Prote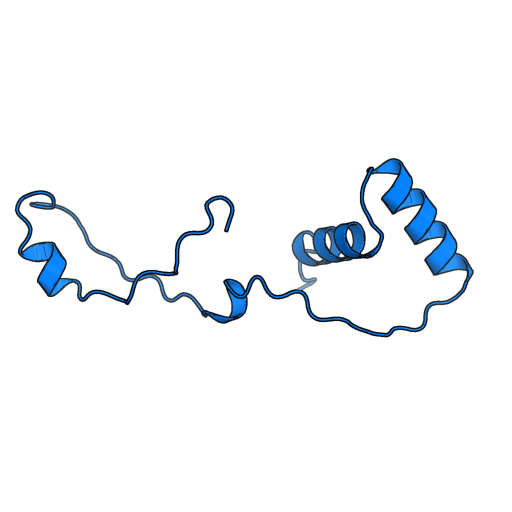in AF-A0A2R4BJ33-F1 (afdb_monomer_lite)

Structure (mmCIF, N/CA/C/O backbone):
data_AF-A0A2R4BJ33-F1
#
_entry.id   AF-A0A2R4BJ33-F1
#
loop_
_atom_site.group_PDB
_atom_site.id
_atom_site.type_symbol
_atom_site.label_atom_id
_atom_site.label_alt_id
_atom_site.label_comp_id
_atom_site.label_asym_id
_atom_site.label_entity_id
_atom_site.label_seq_id
_atom_site.pdbx_PDB_ins_code
_atom_site.Cartn_x
_atom_site.Cartn_y
_atom_site.Cartn_z
_atom_site.occupancy
_atom_site.B_iso_or_equiv
_atom_site.auth_seq_id
_atom_site.auth_comp_id
_atom_site.auth_asym_id
_atom_site.auth_atom_id
_atom_site.pdbx_PDB_model_num
ATOM 1 N N . MET A 1 1 ? -1.569 4.591 6.582 1.00 49.59 1 MET A N 1
ATOM 2 C CA . MET A 1 1 ? -1.881 5.532 7.677 1.00 49.59 1 MET A CA 1
ATOM 3 C C . MET A 1 1 ? -1.406 6.899 7.226 1.00 49.59 1 MET A C 1
ATOM 5 O O . MET A 1 1 ? -0.210 7.135 7.227 1.00 49.59 1 MET A O 1
ATOM 9 N N . ASP A 1 2 ? -2.313 7.758 6.767 1.00 48.88 2 ASP A N 1
ATOM 10 C CA . ASP A 1 2 ? -1.927 9.030 6.129 1.00 48.88 2 ASP A CA 1
ATOM 11 C C . ASP A 1 2 ? -1.652 10.171 7.128 1.00 48.88 2 ASP A C 1
ATOM 13 O O . ASP A 1 2 ? -1.290 11.260 6.704 1.00 48.88 2 ASP A O 1
ATOM 17 N N . ASP A 1 3 ? -1.751 9.915 8.442 1.00 56.97 3 ASP A N 1
ATOM 18 C CA . ASP A 1 3 ? -1.532 10.924 9.499 1.00 56.97 3 ASP A CA 1
ATOM 19 C C . ASP A 1 3 ? -0.548 10.478 10.606 1.00 56.97 3 ASP A C 1
ATOM 21 O O . ASP A 1 3 ? -0.427 11.123 11.643 1.00 56.97 3 ASP A O 1
ATOM 25 N N . GLY A 1 4 ? 0.160 9.354 10.415 1.00 55.38 4 GLY A N 1
ATOM 26 C CA . GLY A 1 4 ? 1.267 8.917 11.288 1.00 55.38 4 GLY A CA 1
ATOM 27 C C . GLY A 1 4 ? 0.934 8.620 12.761 1.00 55.38 4 GLY A C 1
ATOM 28 O O . GLY A 1 4 ? 1.853 8.447 13.555 1.00 55.38 4 GLY A O 1
ATOM 29 N N . GLY A 1 5 ? -0.343 8.584 13.149 1.00 61.62 5 GLY A N 1
ATOM 30 C CA . GLY A 1 5 ? -0.761 8.248 14.511 1.00 61.62 5 GLY A CA 1
ATOM 31 C C . GLY A 1 5 ? -0.690 6.746 14.790 1.00 61.62 5 GLY A C 1
ATOM 32 O O . GLY A 1 5 ? -1.039 5.943 13.929 1.00 61.62 5 GLY A O 1
ATOM 33 N N . ASP A 1 6 ? -0.276 6.370 16.001 1.00 68.81 6 ASP A N 1
ATOM 34 C CA . ASP A 1 6 ? -0.278 4.975 16.451 1.00 68.81 6 ASP A CA 1
ATOM 35 C C . ASP A 1 6 ? -1.700 4.388 16.464 1.00 68.81 6 ASP A C 1
ATOM 37 O O . ASP A 1 6 ? -2.679 5.082 16.758 1.00 68.81 6 ASP A O 1
ATOM 41 N N . ILE A 1 7 ? -1.821 3.083 16.188 1.00 70.19 7 ILE A N 1
ATOM 42 C CA . ILE A 1 7 ? -3.092 2.363 16.345 1.00 70.19 7 ILE A CA 1
ATOM 43 C C . ILE A 1 7 ? -3.470 2.411 17.836 1.00 70.19 7 ILE A C 1
ATOM 45 O O . ILE A 1 7 ? -2.712 1.895 18.665 1.00 70.19 7 ILE A O 1
ATOM 49 N N . PRO A 1 8 ? -4.617 3.007 18.215 1.00 77.50 8 PRO A N 1
ATOM 50 C CA . PRO A 1 8 ? -5.004 3.100 19.614 1.00 77.50 8 PRO A CA 1
ATOM 51 C C . PRO A 1 8 ? -5.278 1.709 20.190 1.00 77.50 8 PRO A C 1
ATOM 53 O O . PRO A 1 8 ? -5.791 0.819 19.508 1.00 77.50 8 PRO A O 1
ATOM 56 N N . ALA A 1 9 ? -4.970 1.531 21.474 1.00 79.75 9 ALA A N 1
ATOM 57 C CA . ALA A 1 9 ? -5.270 0.287 22.166 1.00 79.75 9 ALA A CA 1
ATOM 58 C C . ALA A 1 9 ? -6.790 0.011 22.161 1.00 79.75 9 ALA A C 1
ATOM 60 O O . ALA A 1 9 ? -7.591 0.939 22.344 1.00 79.75 9 ALA A O 1
ATOM 61 N N . PRO A 1 10 ? -7.208 -1.256 21.988 1.00 81.44 10 PRO A N 1
ATOM 62 C CA . PRO A 1 10 ? -8.617 -1.612 22.001 1.00 81.44 10 PRO A CA 1
ATOM 63 C C . PRO A 1 10 ? -9.245 -1.229 23.341 1.00 81.44 10 PRO A C 1
ATOM 65 O O . PRO A 1 10 ? -8.722 -1.541 24.412 1.00 81.4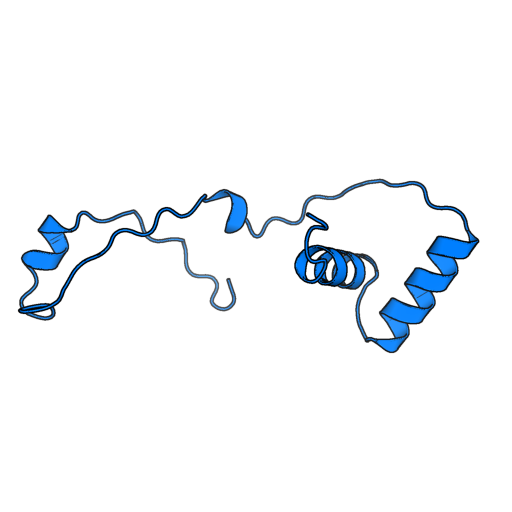4 10 PRO A O 1
ATOM 68 N N . THR A 1 11 ? -10.391 -0.557 23.273 1.00 83.75 11 THR A N 1
ATOM 69 C CA . THR A 1 11 ? -11.145 -0.114 24.447 1.00 83.75 11 THR A CA 1
ATOM 70 C C . THR A 1 11 ? -12.465 -0.870 24.524 1.00 83.75 11 THR A C 1
ATOM 72 O O . THR A 1 11 ? -13.125 -1.125 23.518 1.00 83.75 11 THR A O 1
ATOM 75 N N . SER A 1 12 ? -12.856 -1.273 25.734 1.00 84.75 12 SER A N 1
ATOM 76 C CA . SER A 1 12 ? -14.115 -1.992 25.930 1.00 84.75 12 SER A CA 1
ATOM 77 C C . SER A 1 12 ? -15.327 -1.093 25.660 1.00 84.75 12 SER A C 1
ATOM 79 O O . SER A 1 12 ? -15.332 0.088 26.010 1.00 84.75 12 SER A O 1
ATOM 81 N N . ILE A 1 13 ? -16.412 -1.674 25.139 1.00 83.38 13 ILE A N 1
ATOM 82 C CA . ILE A 1 13 ? -17.690 -0.960 24.963 1.00 83.38 13 ILE A CA 1
ATOM 83 C C . ILE A 1 13 ? -18.197 -0.385 26.294 1.00 83.38 13 ILE A C 1
ATOM 85 O O . ILE A 1 13 ? -18.774 0.699 26.319 1.00 83.38 13 ILE A O 1
ATOM 89 N N . ALA A 1 14 ? -17.980 -1.090 27.410 1.00 84.31 14 ALA A N 1
ATOM 90 C CA . ALA A 1 14 ? -18.419 -0.641 28.730 1.00 84.31 14 ALA A CA 1
ATOM 91 C C . ALA A 1 14 ? -17.795 0.709 29.122 1.00 84.31 14 ALA A C 1
ATOM 93 O O . ALA A 1 14 ? -18.494 1.562 29.664 1.00 84.31 14 ALA A O 1
ATOM 94 N N . ALA A 1 15 ? -16.517 0.922 28.791 1.00 83.88 15 ALA A N 1
ATOM 95 C CA . ALA A 1 15 ? -15.838 2.191 29.037 1.00 83.88 15 ALA A CA 1
ATOM 96 C C . ALA A 1 15 ? -16.448 3.334 28.211 1.00 83.88 15 ALA A C 1
ATOM 98 O O . ALA A 1 15 ? -16.611 4.438 28.722 1.00 83.88 15 ALA A O 1
ATOM 99 N N . HIS A 1 16 ? -16.857 3.065 26.969 1.00 83.81 16 HIS A N 1
ATOM 100 C CA . HIS A 1 16 ? -17.496 4.081 26.139 1.00 83.81 16 HIS A CA 1
ATOM 101 C C . HIS A 1 16 ? -18.956 4.364 26.514 1.00 83.81 16 HIS A C 1
ATOM 103 O O . HIS A 1 16 ? -19.379 5.513 26.449 1.00 83.81 16 HIS A O 1
ATOM 109 N N . ARG A 1 17 ? -19.720 3.359 26.963 1.00 82.00 17 ARG A N 1
ATOM 110 C CA . ARG A 1 17 ? -21.096 3.556 27.465 1.00 82.00 17 ARG A CA 1
ATOM 111 C C . ARG A 1 17 ? -21.168 4.459 28.695 1.00 82.00 17 ARG A C 1
ATOM 113 O O . ARG A 1 17 ? -22.211 5.045 28.950 1.00 82.00 17 ARG A O 1
ATOM 120 N N . ALA A 1 18 ? -20.090 4.535 29.470 1.00 84.38 18 ALA A N 1
ATOM 121 C CA . ALA A 1 18 ? -20.006 5.417 30.626 1.00 84.38 18 ALA A CA 1
ATOM 122 C C . ALA A 1 18 ? -19.711 6.882 30.247 1.00 84.38 18 ALA A C 1
ATOM 124 O O . ALA A 1 18 ? -19.792 7.743 31.121 1.00 84.38 18 ALA A O 1
ATOM 125 N N . ASN A 1 19 ? -19.371 7.177 28.982 1.00 85.88 19 ASN A N 1
ATOM 126 C CA . ASN A 1 19 ? -19.161 8.543 28.507 1.00 85.88 19 ASN A CA 1
ATOM 127 C C . ASN A 1 19 ? -20.512 9.179 28.113 1.00 85.88 19 ASN A C 1
ATOM 129 O O . ASN A 1 19 ? -21.134 8.708 27.157 1.00 85.88 19 ASN A O 1
ATOM 133 N N . PRO A 1 20 ? -20.950 10.265 28.783 1.00 87.69 20 PRO A N 1
ATOM 134 C CA . PRO A 1 20 ? -22.199 10.959 28.461 1.00 87.69 20 PRO A CA 1
ATOM 135 C C . PRO A 1 20 ? -22.272 11.486 27.023 1.00 87.69 20 PRO A C 1
ATOM 137 O O . PRO A 1 20 ? -23.363 11.685 26.499 1.00 87.69 20 PRO A O 1
ATOM 140 N N . GLU A 1 21 ? -21.123 11.708 26.381 1.00 89.38 21 GLU A N 1
ATOM 141 C CA . GLU A 1 21 ? -21.034 12.152 24.985 1.00 89.38 21 GLU A CA 1
ATOM 142 C C . GLU A 1 21 ? -21.668 11.159 23.997 1.00 89.38 21 GLU A C 1
ATOM 144 O O . GLU A 1 21 ? -22.136 11.558 22.933 1.00 89.38 21 GLU A O 1
ATOM 149 N N . PHE A 1 22 ? -21.719 9.873 24.355 1.00 84.94 22 PHE A N 1
ATOM 150 C CA . PHE A 1 22 ? -22.216 8.801 23.490 1.00 84.94 22 PHE A CA 1
ATOM 151 C C . PHE A 1 22 ? -23.556 8.216 23.963 1.00 84.94 22 PHE A C 1
ATOM 153 O O . PHE A 1 22 ? -23.892 7.073 23.630 1.00 84.94 22 PHE A O 1
ATOM 160 N N . ASP A 1 23 ? -24.323 8.962 24.762 1.00 87.44 23 ASP A N 1
ATOM 161 C CA . ASP A 1 23 ? -25.615 8.492 25.263 1.00 87.44 23 ASP A CA 1
ATOM 162 C C . ASP A 1 23 ? -26.617 8.239 24.119 1.00 87.44 23 ASP A C 1
ATOM 164 O O . ASP A 1 23 ? -26.705 8.989 23.145 1.00 87.44 23 ASP A O 1
ATOM 168 N N . GLY A 1 24 ? -27.359 7.134 24.213 1.00 86.44 24 GLY A N 1
ATOM 169 C CA . GLY A 1 24 ? -28.308 6.692 23.183 1.00 86.44 24 GLY A CA 1
ATOM 170 C C . GLY A 1 24 ? -27.696 6.078 21.913 1.00 86.44 24 GLY A C 1
ATOM 171 O O . GLY A 1 24 ? -28.445 5.690 21.014 1.00 86.44 24 GLY A O 1
ATOM 172 N N . TRP A 1 25 ? -26.369 5.948 21.813 1.00 90.19 25 TRP A N 1
ATOM 173 C CA . TRP A 1 25 ? -25.722 5.357 20.636 1.00 90.19 25 TRP A CA 1
ATOM 174 C C . TRP A 1 25 ? -25.784 3.824 20.627 1.00 90.19 25 TRP A C 1
ATOM 176 O O . TRP A 1 25 ? -25.744 3.154 21.664 1.00 90.19 25 TRP A O 1
ATOM 186 N N . ILE A 1 26 ? -25.822 3.252 19.420 1.00 84.94 26 ILE A N 1
ATOM 187 C CA . ILE A 1 26 ? -25.718 1.807 19.194 1.00 84.94 26 ILE A CA 1
ATOM 188 C C . ILE A 1 26 ? -24.254 1.460 18.923 1.00 84.94 26 ILE A C 1
ATOM 190 O O . ILE A 1 26 ? -23.610 2.055 18.065 1.00 84.94 26 ILE A O 1
ATOM 194 N N . TRP A 1 27 ? -23.743 0.469 19.652 1.00 85.00 27 TRP A N 1
ATOM 195 C CA . TRP A 1 27 ? -22.354 0.023 19.574 1.00 85.00 27 TRP A CA 1
ATOM 196 C C . TRP A 1 27 ? -22.225 -1.243 18.729 1.00 85.00 27 TRP A C 1
ATOM 198 O O . TRP A 1 27 ? -23.040 -2.159 18.854 1.00 85.00 27 TRP A O 1
ATOM 208 N N . ALA A 1 28 ? -21.161 -1.320 17.933 1.00 81.94 28 ALA A N 1
ATOM 209 C CA . ALA A 1 28 ? -20.747 -2.513 17.202 1.00 81.94 28 ALA A CA 1
ATOM 210 C C . ALA A 1 28 ? -19.242 -2.742 17.401 1.00 81.94 28 ALA A C 1
ATOM 212 O O . ALA A 1 28 ? -18.496 -1.794 17.646 1.00 81.94 28 ALA A O 1
ATOM 213 N N . VAL A 1 29 ? -18.803 -3.997 17.299 1.00 84.75 29 VAL A N 1
ATOM 214 C CA . VAL A 1 29 ? -17.380 -4.361 17.292 1.00 84.75 29 VAL A CA 1
ATOM 215 C C . VAL A 1 29 ? -17.011 -4.753 15.871 1.00 84.75 29 VAL A C 1
ATOM 217 O O . VAL A 1 29 ? -17.667 -5.612 15.286 1.00 84.75 29 VAL A O 1
ATOM 220 N N . ALA A 1 30 ? -15.970 -4.128 15.330 1.00 81.25 30 ALA A N 1
ATOM 221 C CA . ALA A 1 30 ? -15.329 -4.570 14.103 1.00 81.25 30 ALA A CA 1
ATOM 222 C C . ALA A 1 30 ? -14.026 -5.281 14.473 1.00 81.25 30 ALA A C 1
ATOM 224 O O . ALA A 1 30 ? -13.188 -4.720 15.178 1.00 81.25 30 ALA A O 1
ATOM 225 N N . GLU A 1 31 ? -13.875 -6.517 14.015 1.00 80.44 31 GLU A N 1
ATOM 226 C CA . GLU A 1 31 ? -12.610 -7.234 14.106 1.00 80.44 31 GLU A CA 1
ATOM 227 C C . GLU A 1 31 ? -11.715 -6.775 12.954 1.00 80.44 31 GLU A C 1
ATOM 229 O O . GLU A 1 31 ? -12.128 -6.783 11.793 1.00 80.44 31 GLU A O 1
ATOM 234 N N . VAL A 1 32 ? -10.507 -6.326 13.284 1.00 75.06 32 VAL A N 1
ATOM 235 C CA . VAL A 1 32 ? -9.505 -5.906 12.305 1.00 75.06 32 VAL A CA 1
ATOM 236 C C . VAL A 1 32 ? -8.245 -6.702 12.580 1.00 75.06 32 VAL A C 1
ATOM 238 O O . VAL A 1 32 ? -7.725 -6.668 13.694 1.00 75.06 32 VAL A O 1
ATOM 241 N N . ASP A 1 33 ? -7.759 -7.411 11.567 1.00 73.94 33 ASP A N 1
ATOM 242 C CA . ASP A 1 33 ? -6.454 -8.058 11.626 1.00 73.94 33 ASP A CA 1
ATOM 243 C C . ASP A 1 33 ? -5.359 -6.972 11.575 1.00 73.94 33 ASP A C 1
ATOM 245 O O . ASP A 1 33 ? -5.284 -6.235 10.583 1.00 73.94 33 ASP A O 1
ATOM 249 N N . PRO A 1 34 ? -4.504 -6.846 12.610 1.00 66.31 34 PRO A N 1
ATOM 250 C CA . PRO A 1 34 ? -3.413 -5.877 12.624 1.00 66.31 34 PRO A CA 1
ATOM 251 C C . PRO A 1 34 ? -2.454 -6.027 11.441 1.00 66.31 34 PRO A C 1
ATOM 253 O O . PRO A 1 34 ? -1.843 -5.040 11.042 1.00 66.31 34 PRO A O 1
ATOM 256 N N . ALA A 1 35 ? -2.340 -7.222 10.848 1.00 65.81 35 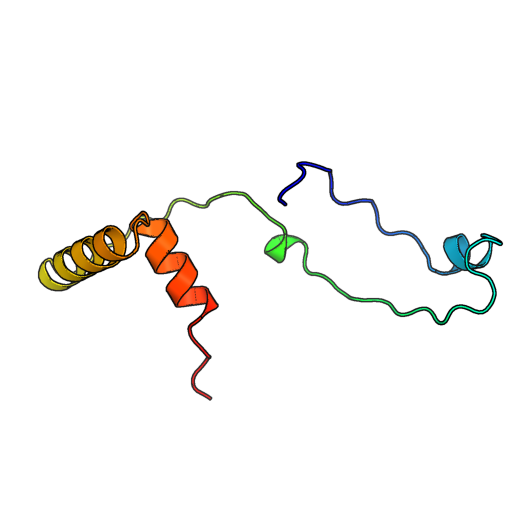ALA A N 1
ATOM 257 C CA . ALA A 1 35 ? -1.497 -7.451 9.676 1.00 65.81 35 ALA A CA 1
ATOM 258 C C . ALA A 1 35 ? -1.960 -6.652 8.445 1.00 65.81 35 ALA A C 1
ATOM 260 O O . ALA A 1 35 ? -1.150 -6.320 7.586 1.00 65.81 35 ALA A O 1
ATOM 261 N N . ILE A 1 36 ? -3.248 -6.301 8.367 1.00 64.00 36 ILE A N 1
ATOM 262 C CA . ILE A 1 36 ? -3.800 -5.459 7.293 1.00 64.00 36 ILE A CA 1
ATOM 263 C C . ILE A 1 36 ? -3.392 -3.988 7.486 1.00 64.00 36 ILE A C 1
ATOM 265 O O . ILE A 1 36 ? -3.365 -3.215 6.529 1.00 64.00 36 ILE A O 1
ATOM 269 N N . LEU A 1 37 ? -3.081 -3.600 8.724 1.00 63.22 37 LEU A N 1
ATOM 270 C CA . LEU A 1 37 ? -2.653 -2.253 9.097 1.00 63.22 37 LEU A CA 1
ATOM 271 C C . LEU A 1 37 ? -1.124 -2.103 9.128 1.00 63.22 37 LEU A C 1
ATOM 273 O O . LEU A 1 37 ? -0.653 -0.985 9.334 1.00 63.22 37 LEU A O 1
ATOM 277 N N . ASP A 1 38 ? -0.364 -3.188 8.931 1.00 66.06 38 ASP A N 1
ATOM 278 C CA . ASP A 1 38 ? 1.096 -3.132 8.849 1.00 66.06 38 ASP A CA 1
ATOM 279 C C . ASP A 1 38 ? 1.505 -2.364 7.584 1.00 66.06 38 ASP A C 1
ATOM 281 O O . ASP A 1 38 ? 1.245 -2.777 6.452 1.00 66.06 38 ASP A O 1
ATOM 285 N N . ASP A 1 39 ? 2.116 -1.200 7.783 1.00 64.81 39 ASP A N 1
ATOM 286 C CA . ASP A 1 39 ? 2.576 -0.306 6.723 1.00 64.81 39 ASP A CA 1
ATOM 287 C C . ASP A 1 39 ? 4.000 -0.639 6.256 1.00 64.81 39 ASP A C 1
ATOM 289 O O . ASP A 1 39 ? 4.546 0.014 5.354 1.00 64.81 39 ASP A O 1
ATOM 293 N N . LYS A 1 40 ? 4.619 -1.670 6.843 1.00 74.75 40 LYS A N 1
ATOM 294 C CA . LYS A 1 40 ? 5.977 -2.069 6.498 1.00 74.75 40 LYS A CA 1
ATOM 295 C C . LYS A 1 40 ? 6.016 -2.707 5.120 1.00 74.75 40 LYS A C 1
ATOM 297 O O . LYS A 1 40 ? 5.481 -3.781 4.862 1.00 74.75 40 LYS A O 1
ATOM 302 N N . ALA A 1 41 ? 6.760 -2.064 4.228 1.00 79.81 41 ALA A N 1
ATOM 303 C CA . ALA A 1 41 ? 7.059 -2.622 2.922 1.00 79.81 41 ALA A CA 1
ATOM 304 C C . ALA A 1 41 ? 7.970 -3.858 3.047 1.00 79.81 41 ALA A C 1
ATOM 306 O O . ALA A 1 41 ? 9.135 -3.748 3.440 1.00 79.81 41 ALA A O 1
ATOM 307 N N . GLU A 1 42 ? 7.471 -5.026 2.638 1.00 84.81 42 GLU A N 1
ATOM 308 C CA . GLU A 1 42 ? 8.279 -6.240 2.512 1.00 84.81 42 GLU A CA 1
ATOM 309 C C . GLU A 1 42 ? 8.951 -6.319 1.130 1.00 84.81 42 GLU A C 1
ATOM 311 O O . GLU A 1 42 ? 8.319 -6.164 0.078 1.00 84.81 42 GLU A O 1
ATOM 316 N N . ARG A 1 43 ? 10.267 -6.567 1.105 1.00 88.69 43 ARG A N 1
ATOM 317 C CA . ARG A 1 43 ? 11.026 -6.686 -0.145 1.00 88.69 43 ARG A CA 1
ATOM 318 C C . ARG A 1 43 ? 10.994 -8.119 -0.670 1.00 88.69 43 ARG A C 1
ATOM 320 O O . ARG A 1 43 ? 11.633 -9.001 -0.108 1.00 88.69 43 ARG A O 1
ATOM 327 N N . VAL A 1 44 ? 10.385 -8.307 -1.839 1.00 90.19 44 VAL A N 1
ATOM 328 C CA . VAL A 1 44 ? 10.330 -9.602 -2.537 1.00 90.19 44 VAL A CA 1
ATOM 329 C C . VAL A 1 44 ? 11.263 -9.617 -3.755 1.00 90.19 44 VAL A C 1
ATOM 331 O O . VAL A 1 44 ? 11.290 -8.673 -4.547 1.00 90.19 44 VAL A O 1
ATOM 334 N N . ASN A 1 45 ? 12.018 -10.705 -3.935 1.00 94.12 45 ASN A N 1
ATOM 335 C CA . ASN A 1 45 ? 12.822 -10.955 -5.137 1.00 94.12 45 ASN A CA 1
ATOM 336 C C . ASN A 1 45 ? 12.070 -11.913 -6.074 1.00 94.12 45 ASN A C 1
ATOM 338 O O . ASN A 1 45 ? 11.754 -13.033 -5.681 1.00 94.12 45 ASN A O 1
ATOM 342 N N . ILE A 1 46 ? 11.814 -11.500 -7.319 1.00 93.38 46 ILE A N 1
ATOM 343 C CA . ILE A 1 46 ? 11.065 -12.300 -8.302 1.00 93.38 46 ILE A CA 1
ATOM 344 C C . ILE A 1 46 ? 11.787 -12.380 -9.648 1.00 93.38 46 ILE A C 1
ATOM 346 O O . ILE A 1 46 ? 12.537 -11.479 -10.024 1.00 93.38 46 ILE A O 1
ATOM 350 N N . THR A 1 47 ? 11.510 -13.444 -10.405 1.00 96.38 47 THR A N 1
ATOM 351 C CA . THR A 1 47 ? 11.955 -13.598 -11.798 1.00 96.38 47 THR A CA 1
ATOM 352 C C . THR A 1 47 ? 10.758 -13.495 -12.735 1.00 96.38 47 THR A C 1
ATOM 354 O O . THR A 1 47 ? 9.758 -14.181 -12.545 1.00 96.38 47 THR A O 1
ATOM 357 N N . LEU A 1 48 ? 10.866 -12.662 -13.772 1.00 95.62 48 LEU A N 1
ATOM 358 C CA . LEU A 1 48 ? 9.832 -12.483 -14.793 1.00 95.62 48 LEU A CA 1
ATOM 359 C C . LEU A 1 48 ? 10.438 -12.634 -16.193 1.00 95.62 48 LEU A C 1
ATOM 361 O O . LEU A 1 48 ? 11.558 -12.172 -16.428 1.00 95.62 48 LEU A O 1
ATOM 365 N N . PRO A 1 49 ? 9.701 -13.196 -17.170 1.00 98.12 49 PRO A N 1
ATOM 366 C CA . PRO A 1 49 ? 10.133 -13.170 -18.560 1.00 98.12 49 PRO A CA 1
ATOM 367 C C . PRO A 1 49 ? 10.357 -11.729 -19.036 1.00 98.12 49 PRO A C 1
ATOM 369 O O . PRO A 1 49 ? 9.544 -10.840 -18.771 1.00 98.12 49 PRO A O 1
ATOM 372 N N . ARG A 1 50 ? 11.412 -11.497 -19.827 1.00 97.56 50 ARG A N 1
ATOM 373 C CA . ARG A 1 50 ? 11.815 -10.150 -20.281 1.00 97.56 50 ARG A CA 1
ATOM 374 C C . ARG A 1 50 ? 10.681 -9.352 -20.941 1.00 97.56 50 ARG A C 1
ATOM 376 O O . ARG A 1 50 ? 10.558 -8.151 -20.723 1.00 97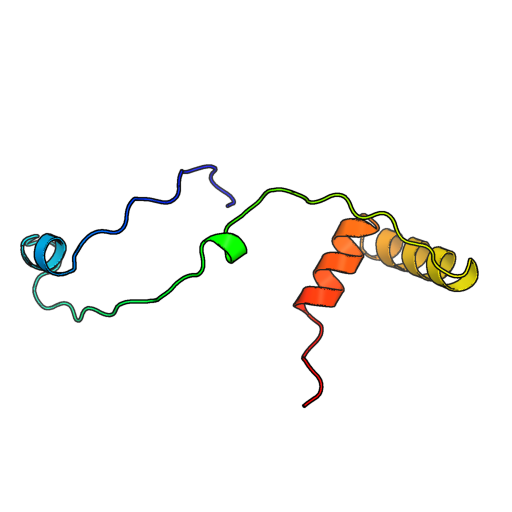.56 50 ARG A O 1
ATOM 383 N N . ARG A 1 51 ? 9.818 -10.023 -21.714 1.00 97.38 51 ARG A N 1
ATOM 384 C CA . ARG A 1 51 ? 8.640 -9.409 -22.356 1.00 97.38 51 ARG A CA 1
ATOM 385 C C . ARG A 1 51 ? 7.610 -8.899 -21.343 1.00 97.38 51 ARG A C 1
ATOM 387 O O . ARG A 1 51 ? 6.973 -7.881 -21.594 1.00 97.38 51 ARG A O 1
ATOM 394 N N . VAL A 1 52 ? 7.426 -9.611 -20.232 1.00 96.69 52 VAL A N 1
ATOM 395 C CA . VAL A 1 52 ? 6.490 -9.223 -19.167 1.00 96.69 52 VAL A CA 1
ATOM 396 C C . VAL A 1 52 ? 7.033 -8.006 -18.431 1.00 96.69 52 VAL A C 1
ATOM 398 O O . VAL A 1 52 ? 6.307 -7.027 -18.292 1.00 96.69 52 VAL A O 1
ATOM 401 N N . LEU A 1 53 ? 8.321 -8.022 -18.072 1.00 96.75 53 LEU A N 1
ATOM 402 C CA . LEU A 1 53 ? 8.971 -6.885 -17.418 1.00 96.75 53 LEU A CA 1
ATOM 403 C C . LEU A 1 53 ? 8.890 -5.609 -18.272 1.00 96.75 53 LEU A C 1
ATOM 405 O O . LEU A 1 53 ? 8.498 -4.562 -17.774 1.00 96.75 53 LEU A O 1
ATOM 409 N N . ALA A 1 54 ? 9.157 -5.705 -19.578 1.00 97.44 54 ALA A N 1
ATOM 410 C CA . ALA A 1 54 ? 9.054 -4.555 -20.480 1.00 97.44 54 ALA A CA 1
ATOM 411 C C . ALA A 1 54 ? 7.627 -3.974 -20.553 1.00 97.44 54 ALA A C 1
ATOM 413 O O . ALA A 1 54 ? 7.447 -2.757 -20.606 1.00 97.44 54 ALA A O 1
ATOM 414 N N . ARG A 1 55 ? 6.600 -4.836 -20.546 1.00 96.62 55 ARG A N 1
ATOM 415 C CA . ARG A 1 55 ? 5.193 -4.405 -20.524 1.00 96.62 55 ARG A CA 1
ATOM 416 C C . ARG A 1 55 ? 4.812 -3.765 -19.193 1.00 96.62 55 ARG A C 1
ATOM 418 O O . ARG A 1 55 ? 4.094 -2.768 -19.200 1.00 96.62 55 ARG A O 1
ATOM 425 N N . LEU A 1 56 ? 5.282 -4.332 -18.084 1.00 96.19 56 LEU A N 1
ATOM 426 C CA . LEU A 1 56 ? 5.078 -3.783 -16.748 1.00 96.19 56 LEU A CA 1
ATOM 427 C C . LEU A 1 56 ? 5.663 -2.369 -16.652 1.00 96.19 56 LEU A C 1
ATOM 429 O O . LEU A 1 56 ? 4.954 -1.448 -16.265 1.00 96.19 56 LEU A O 1
ATOM 433 N N . ASP A 1 57 ? 6.906 -2.186 -17.094 1.00 96.75 57 ASP A N 1
ATOM 434 C CA . ASP A 1 57 ? 7.594 -0.891 -17.068 1.00 96.75 57 ASP A CA 1
ATOM 435 C C . ASP A 1 57 ? 6.859 0.181 -17.866 1.00 96.75 57 ASP A C 1
ATOM 437 O O . ASP A 1 57 ? 6.707 1.311 -17.404 1.00 96.75 57 ASP A O 1
ATOM 441 N N . ALA A 1 58 ? 6.392 -0.172 -19.066 1.00 97.69 58 ALA A N 1
ATOM 442 C CA . ALA A 1 58 ? 5.645 0.747 -19.914 1.00 97.69 58 ALA A CA 1
ATOM 443 C C . ALA A 1 58 ? 4.328 1.186 -19.254 1.00 97.69 58 ALA A C 1
ATOM 445 O O . ALA A 1 58 ? 3.993 2.369 -19.297 1.00 97.69 58 ALA A O 1
ATOM 446 N N . ARG A 1 59 ? 3.602 0.254 -18.622 1.00 97.25 59 ARG A N 1
ATOM 447 C CA . ARG A 1 59 ? 2.328 0.551 -17.953 1.00 97.25 59 ARG A CA 1
ATOM 448 C C . ARG A 1 59 ? 2.506 1.351 -16.670 1.00 97.25 59 ARG A C 1
ATOM 450 O O . ARG A 1 59 ? 1.804 2.339 -16.499 1.00 97.25 59 ARG A O 1
ATOM 457 N N . ALA A 1 60 ? 3.465 0.973 -15.828 1.00 97.19 60 ALA A N 1
ATOM 458 C CA . ALA A 1 60 ? 3.781 1.712 -14.610 1.00 97.19 60 ALA A CA 1
ATOM 459 C C . ALA A 1 60 ? 4.173 3.161 -14.946 1.00 97.19 60 ALA A C 1
ATOM 461 O O . ALA A 1 60 ? 3.602 4.100 -14.401 1.00 97.19 60 ALA A O 1
ATOM 462 N N . ARG A 1 61 ? 5.042 3.356 -15.953 1.00 97.06 61 ARG A N 1
ATOM 463 C CA . ARG A 1 61 ? 5.415 4.698 -16.426 1.00 97.06 61 ARG A CA 1
ATOM 464 C C . ARG A 1 61 ? 4.219 5.488 -16.955 1.00 97.06 61 ARG A C 1
ATOM 466 O O . ARG A 1 61 ? 4.102 6.664 -16.638 1.00 97.06 61 ARG A O 1
ATOM 473 N N . ALA A 1 62 ? 3.352 4.867 -17.755 1.00 96.88 62 ALA A N 1
ATOM 474 C CA . ALA A 1 62 ? 2.157 5.529 -18.282 1.00 96.88 62 ALA A CA 1
ATOM 475 C C . ALA A 1 62 ? 1.165 5.928 -17.174 1.00 96.88 62 ALA A C 1
ATOM 477 O O . ALA A 1 62 ? 0.468 6.925 -17.322 1.00 96.88 62 ALA A O 1
ATOM 478 N N . ALA A 1 63 ? 1.128 5.176 -16.069 1.00 95.25 63 ALA A N 1
ATOM 479 C CA . ALA A 1 63 ? 0.333 5.487 -14.884 1.00 95.25 63 ALA A CA 1
ATOM 480 C C . ALA A 1 63 ? 1.010 6.491 -13.927 1.00 95.25 63 ALA A C 1
ATOM 482 O O . ALA A 1 63 ? 0.379 6.922 -12.970 1.00 95.25 63 ALA A O 1
ATOM 483 N N . GLY A 1 64 ? 2.277 6.864 -14.160 1.00 96.75 64 GLY A N 1
ATOM 484 C CA . GLY A 1 64 ? 3.054 7.689 -13.227 1.00 96.75 64 GLY A CA 1
ATOM 485 C C . GLY A 1 64 ? 3.448 6.961 -11.935 1.00 96.75 64 GLY A C 1
ATOM 486 O O . GLY A 1 64 ? 3.792 7.605 -10.949 1.00 96.75 64 GLY A O 1
ATOM 487 N N . GLU A 1 65 ? 3.408 5.629 -11.931 1.00 94.81 65 GLU A N 1
ATOM 488 C CA . GLU A 1 65 ? 3.637 4.786 -10.757 1.00 94.81 65 GLU A CA 1
ATOM 489 C C . GLU A 1 65 ? 4.985 4.044 -10.848 1.00 94.81 65 GLU A C 1
ATOM 491 O O . GLU A 1 65 ? 5.562 3.834 -11.921 1.00 94.81 65 GLU A O 1
ATOM 496 N N . THR A 1 66 ? 5.504 3.599 -9.701 1.00 95.62 66 THR A N 1
ATOM 497 C CA . THR A 1 66 ? 6.639 2.664 -9.661 1.00 95.62 66 THR A CA 1
ATOM 498 C C . THR A 1 66 ? 6.181 1.251 -10.037 1.00 95.62 66 THR A C 1
ATOM 500 O O . THR A 1 66 ? 4.998 0.929 -9.964 1.00 95.62 66 THR A O 1
ATOM 503 N N . ARG A 1 67 ? 7.112 0.357 -10.406 1.00 94.69 67 ARG A N 1
ATOM 504 C CA . ARG A 1 67 ? 6.775 -1.054 -10.696 1.00 94.69 67 ARG A CA 1
ATOM 505 C C . ARG A 1 67 ? 6.057 -1.727 -9.525 1.00 94.69 67 ARG A C 1
ATOM 507 O O . ARG A 1 67 ? 5.076 -2.427 -9.740 1.00 94.69 67 ARG A O 1
ATOM 514 N N . SER A 1 68 ? 6.576 -1.537 -8.311 1.00 93.12 68 SER A N 1
ATOM 515 C CA . SER A 1 68 ? 6.023 -2.117 -7.086 1.00 93.12 68 SER A CA 1
ATOM 516 C C . SER A 1 68 ? 4.658 -1.524 -6.753 1.00 93.12 68 SER A C 1
ATOM 518 O O . SER A 1 68 ? 3.737 -2.289 -6.491 1.00 93.12 68 SER A O 1
ATOM 520 N N . GLY A 1 69 ? 4.500 -0.198 -6.845 1.00 91.44 69 GLY A N 1
ATOM 521 C CA . GLY A 1 69 ? 3.207 0.465 -6.642 1.00 91.44 69 GLY A CA 1
ATOM 522 C C . GLY A 1 69 ? 2.149 -0.016 -7.635 1.00 91.44 69 GLY A C 1
ATOM 523 O O . GLY A 1 69 ? 1.055 -0.401 -7.235 1.00 91.44 69 GLY A O 1
ATOM 524 N N . TYR A 1 70 ? 2.524 -0.124 -8.911 1.00 94.94 70 TYR A N 1
ATOM 525 C CA . TYR A 1 70 ? 1.625 -0.598 -9.959 1.00 94.94 70 TYR A CA 1
ATOM 526 C C . TYR A 1 70 ? 1.210 -2.064 -9.771 1.00 94.94 70 TYR A C 1
ATOM 528 O O . TYR A 1 70 ? 0.046 -2.406 -9.969 1.00 94.94 70 TYR A O 1
ATOM 536 N N . ILE A 1 71 ? 2.128 -2.945 -9.350 1.00 93.31 71 ILE A N 1
ATOM 537 C CA . ILE A 1 71 ? 1.785 -4.335 -8.998 1.00 93.31 71 ILE A CA 1
ATOM 538 C C . ILE A 1 71 ? 0.840 -4.376 -7.792 1.00 93.31 71 ILE A C 1
ATOM 540 O O . ILE A 1 71 ? -0.153 -5.099 -7.841 1.00 93.31 71 ILE A O 1
ATOM 544 N N . ALA A 1 72 ? 1.132 -3.616 -6.732 1.00 90.75 72 ALA A N 1
ATOM 545 C CA . ALA A 1 72 ? 0.319 -3.597 -5.517 1.00 90.75 72 ALA A CA 1
ATOM 546 C C . ALA A 1 72 ? -1.115 -3.137 -5.809 1.00 90.75 72 ALA A C 1
ATOM 548 O O . ALA A 1 72 ? -2.071 -3.805 -5.420 1.00 90.75 72 ALA A O 1
ATOM 549 N N . LYS A 1 73 ? -1.267 -2.061 -6.587 1.00 89.50 73 LYS A N 1
ATOM 550 C CA . LYS A 1 73 ? -2.566 -1.574 -7.057 1.00 89.50 73 LYS A CA 1
ATOM 551 C C . LYS A 1 73 ? -3.340 -2.646 -7.819 1.00 89.50 73 LYS A C 1
ATOM 553 O O . LYS A 1 73 ? -4.491 -2.916 -7.493 1.00 89.50 73 LYS A O 1
ATOM 558 N N . LEU A 1 74 ? -2.698 -3.298 -8.792 1.00 91.06 74 LEU A N 1
ATOM 559 C CA . LEU A 1 74 ? -3.331 -4.375 -9.554 1.00 91.06 74 LEU A CA 1
ATOM 560 C C . LEU A 1 74 ? -3.750 -5.551 -8.665 1.00 91.06 74 LEU A C 1
ATOM 562 O O . LEU A 1 74 ? -4.774 -6.161 -8.944 1.00 91.06 74 LEU A O 1
ATOM 566 N N . ALA A 1 75 ? -2.983 -5.879 -7.623 1.00 88.25 75 ALA A N 1
ATOM 567 C CA . ALA A 1 75 ? -3.316 -6.959 -6.696 1.00 88.25 75 ALA A CA 1
ATOM 568 C C . ALA A 1 75 ? -4.525 -6.620 -5.808 1.00 88.25 75 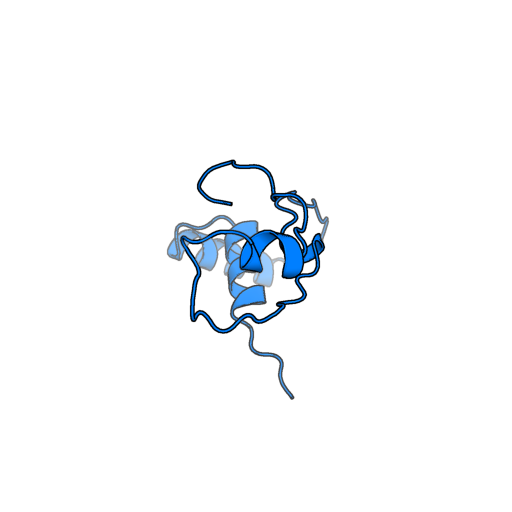ALA A C 1
ATOM 570 O O . ALA A 1 75 ? -5.354 -7.491 -5.570 1.00 88.25 75 ALA A O 1
ATOM 571 N N . ILE A 1 76 ? -4.650 -5.365 -5.366 1.00 84.25 76 ILE A N 1
ATOM 572 C CA . ILE A 1 76 ? -5.797 -4.883 -4.577 1.00 84.25 76 ILE A CA 1
ATOM 573 C C . ILE A 1 76 ? -7.060 -4.793 -5.447 1.00 84.25 76 ILE A C 1
ATOM 575 O O . ILE A 1 76 ? -8.152 -5.147 -5.009 1.00 84.25 76 ILE A O 1
ATOM 579 N N . GLU A 1 77 ? -6.922 -4.331 -6.692 1.00 85.06 77 GLU A N 1
ATOM 580 C CA . GLU A 1 77 ? -8.037 -4.197 -7.639 1.00 85.06 77 GLU A CA 1
ATOM 581 C C . GLU A 1 77 ? -8.452 -5.533 -8.279 1.00 85.06 77 GLU A C 1
ATOM 583 O O . GLU A 1 77 ? -9.564 -5.653 -8.811 1.00 85.06 77 GLU A O 1
ATOM 588 N N . ALA A 1 78 ? -7.576 -6.543 -8.257 1.00 80.19 78 ALA A N 1
ATOM 589 C CA . ALA A 1 78 ? -7.865 -7.867 -8.784 1.00 80.19 78 ALA A CA 1
ATOM 590 C C . ALA A 1 78 ? -8.976 -8.522 -7.957 1.00 80.19 78 ALA A C 1
ATOM 592 O O . ALA A 1 78 ? -8.753 -9.068 -6.879 1.00 80.19 78 ALA A O 1
ATOM 593 N N . ARG A 1 79 ? -10.201 -8.504 -8.493 1.00 68.62 79 ARG A N 1
ATOM 594 C CA . ARG A 1 79 ? -11.295 -9.29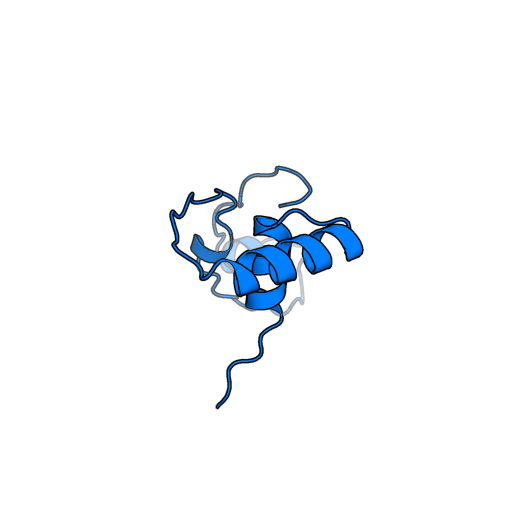5 -7.928 1.00 68.62 79 ARG A CA 1
ATOM 595 C C . ARG A 1 79 ? -10.917 -10.779 -7.974 1.00 68.62 79 ARG A C 1
ATOM 597 O O . ARG A 1 79 ? -10.537 -11.250 -9.050 1.00 68.62 79 ARG A O 1
ATOM 604 N N . PRO A 1 80 ? -11.051 -11.526 -6.865 1.00 60.84 80 PRO A N 1
ATOM 605 C CA . PRO A 1 80 ? -10.857 -12.964 -6.895 1.00 60.84 80 PRO A CA 1
ATOM 606 C C . PRO A 1 80 ? -11.861 -13.574 -7.876 1.00 60.84 80 PRO A C 1
ATOM 608 O O . PRO A 1 80 ? -13.059 -13.287 -7.823 1.00 60.84 80 PRO A O 1
ATOM 611 N N . HIS A 1 81 ? -11.362 -14.381 -8.810 1.00 57.62 81 HIS A N 1
ATOM 612 C CA . HIS A 1 81 ? -12.222 -15.255 -9.592 1.00 57.62 81 HIS A CA 1
ATOM 613 C C . HIS A 1 81 ? -12.777 -16.323 -8.641 1.00 57.62 81 HIS A C 1
ATOM 615 O O . HIS A 1 81 ? -11.994 -17.041 -8.020 1.00 57.62 81 HIS A O 1
ATOM 621 N N . ALA A 1 82 ? -14.105 -16.345 -8.487 1.00 43.59 82 ALA A N 1
ATOM 622 C CA . ALA A 1 82 ? -14.844 -17.399 -7.795 1.00 43.59 82 ALA A CA 1
ATOM 623 C C . ALA A 1 82 ? -14.831 -18.705 -8.600 1.00 43.59 82 ALA A C 1
ATOM 625 O O . ALA A 1 82 ? -14.846 -18.614 -9.852 1.00 43.59 82 ALA A O 1
#

Radius of gyration: 20.78 Å; chains: 1; bounding box: 41×30×53 Å

Sequence (82 aa):
MDDGGDIPAPTSIAAHRANPEFDGWIWAVAEVDPAILDDKAERVNITLPRRVLARLDARARAAGETRSGYIAKLAIEARPHA

pLDDT: mean 83.13, std 13.39, range [43.59, 98.12]

Foldseek 3Di:
DVPPDDDDDDDDPVVVCPDPVQPPHDDDDDDDDCVVVPPDDDDDDDDDDPVVVVVLVVVCVVVVHDSVRSVVVCVVVDDDDD

Secondary structure (DSSP, 8-state):
-TT-PPPPPP--HHHHHT-GGGTTPPP------GGGS--PPP-------HHHHHHHHHHHHHHT--HHHHHHHHHHH-PPP-

InterPro domains:
  IPR010985 Ribbon-helix-helix [SSF47598] (42-74)
  IPR031807 HicB-like antitoxin of toxin-antitoxin system [PF15919] (1-75)

Organism: NCBI:txid44139